Protein AF-X1JMK0-F1 (afdb_monomer)

Sequence (102 aa):
GTAKTLVYMLVKKTAHGKDIERATDLRQPEVSVGTSELRRLEILSKQDVPRKGKGRPTHLYTLNKSVSEIKDLLCNKMQEKIEKTEKDLESLKTLIDERENK

Nearest PDB structures (foldseek):
  6xjf-assembly4_D  TM=7.332E-01  e=9.077E-04  Pyrococcus furiosus DSM 3638
  6xjf-assembly3_C  TM=6.967E-01  e=1.761E-03  Pyrococcus furiosus DSM 3638
  5f7q-assembly1_C  TM=8.484E-01  e=1.374E-02  Listeria monocytogenes EGD-e
  5f7q-assembly1_J  TM=7.509E-01  e=3.901E-03  Listeria monocytogenes EGD-e
  6kf9-assembly1_G  TM=6.697E-01  e=2.335E-02  Thermococcus kodakarensis KOD1

Solvent-accessible surface area (backbone atoms only — not comparable to full-atom values): 5734 Å² total; per-residue (Å²): 83,41,69,57,51,47,58,52,39,73,73,58,39,55,46,38,63,69,55,50,25,74,73,54,83,37,54,69,70,38,45,51,51,17,53,50,55,36,36,75,68,56,41,32,48,81,44,80,40,79,54,98,64,94,72,78,62,44,52,37,35,36,56,69,57,55,73,65,60,49,50,52,53,53,51,52,56,50,49,56,50,50,57,50,51,52,53,54,50,52,54,51,50,53,59,48,54,64,59,74,77,107

Foldseek 3Di:
DQVLLVVVCLVVQKDWLVVSCVRRVDDSVVSCVNLVVCVVLVQKDWDFADDPDDDGTIIMIGGPDHPVVVVVSVVVVVVVVVVVVVVVVVVVVVVVVVVVVD

pLDDT: mean 92.54, std 7.82, range [55.28, 98.19]

Structure (mmCIF, N/CA/C/O backbone):
data_AF-X1JMK0-F1
#
_entry.id   AF-X1JMK0-F1
#
loop_
_atom_site.group_PDB
_atom_site.id
_atom_site.type_symbol
_atom_site.label_atom_id
_atom_site.label_alt_id
_atom_site.label_comp_id
_atom_site.label_asym_id
_atom_site.label_entity_id
_atom_site.label_seq_id
_atom_site.pdbx_PDB_ins_code
_atom_site.Cartn_x
_atom_site.Cartn_y
_atom_site.Cartn_z
_atom_site.occupancy
_atom_site.B_iso_or_equiv
_atom_site.auth_seq_id
_atom_site.auth_comp_id
_atom_site.auth_asym_id
_atom_site.auth_atom_id
_atom_site.pdbx_PDB_model_num
ATOM 1 N N . GLY A 1 1 ? -3.301 9.379 -6.407 1.00 85.25 1 GLY A N 1
ATOM 2 C CA . GLY A 1 1 ? -1.976 8.936 -6.888 1.00 85.25 1 GLY A CA 1
ATOM 3 C C . GLY A 1 1 ? -1.786 7.431 -6.789 1.00 85.25 1 GLY A C 1
ATOM 4 O O . GLY A 1 1 ? -1.774 6.752 -7.808 1.00 85.25 1 GLY A O 1
ATOM 5 N N . THR A 1 2 ? -1.695 6.897 -5.571 1.00 93.06 2 THR A N 1
ATOM 6 C CA . THR A 1 2 ? -1.234 5.529 -5.260 1.00 93.06 2 THR A CA 1
ATOM 7 C C . THR A 1 2 ? -1.940 4.408 -6.020 1.00 93.06 2 THR A C 1
ATOM 9 O O . THR A 1 2 ? -1.265 3.578 -6.622 1.00 93.06 2 THR A O 1
ATOM 12 N N . ALA A 1 3 ? -3.276 4.404 -6.073 1.00 94.06 3 ALA A N 1
ATOM 13 C CA . ALA A 1 3 ? -4.030 3.370 -6.788 1.00 94.06 3 ALA A CA 1
ATOM 14 C C . ALA A 1 3 ? -3.722 3.347 -8.297 1.00 94.06 3 ALA A C 1
ATOM 16 O O . ALA A 1 3 ? -3.423 2.291 -8.849 1.00 94.06 3 ALA A O 1
ATOM 17 N N . LYS A 1 4 ? -3.712 4.517 -8.956 1.00 95.19 4 LYS A N 1
ATOM 18 C CA . LYS A 1 4 ? -3.372 4.626 -10.386 1.00 95.19 4 LYS A CA 1
ATOM 19 C C . LYS A 1 4 ? -1.931 4.176 -10.654 1.00 95.19 4 LYS A C 1
ATOM 21 O O . LYS A 1 4 ? -1.684 3.442 -11.607 1.00 95.19 4 LYS A O 1
ATOM 26 N N . THR A 1 5 ? -0.990 4.567 -9.790 1.00 95.88 5 THR A N 1
ATOM 27 C CA . THR A 1 5 ? 0.407 4.113 -9.860 1.00 95.88 5 THR A CA 1
ATOM 28 C C . THR A 1 5 ? 0.514 2.596 -9.720 1.00 95.88 5 THR A C 1
ATOM 30 O O . THR A 1 5 ? 1.214 1.968 -10.510 1.00 95.88 5 THR A O 1
ATOM 33 N N . LEU A 1 6 ? -0.194 1.998 -8.758 1.00 96.44 6 LEU A N 1
ATOM 34 C CA . LEU A 1 6 ? -0.191 0.553 -8.553 1.00 96.44 6 LEU A CA 1
ATOM 35 C C . LEU A 1 6 ? -0.718 -0.177 -9.789 1.00 96.44 6 LEU A C 1
ATOM 37 O O . LEU A 1 6 ? -0.014 -1.029 -10.316 1.00 96.44 6 LEU A O 1
ATOM 41 N N . VAL A 1 7 ? -1.899 0.195 -10.294 1.00 96.25 7 VAL A N 1
ATOM 42 C CA . VAL A 1 7 ? -2.507 -0.428 -11.485 1.00 96.25 7 VAL A CA 1
ATOM 43 C C . VAL A 1 7 ? -1.553 -0.390 -12.678 1.00 96.25 7 VAL A C 1
ATOM 45 O O . VAL A 1 7 ? -1.339 -1.409 -13.333 1.00 96.25 7 VAL A O 1
ATOM 48 N N . TYR A 1 8 ? -0.916 0.756 -12.921 1.00 96.25 8 TYR A N 1
ATOM 49 C CA . TYR A 1 8 ? 0.071 0.877 -13.989 1.00 96.25 8 TYR A CA 1
ATOM 50 C C . TYR A 1 8 ? 1.268 -0.070 -13.790 1.00 96.25 8 TYR A C 1
ATOM 52 O O . TYR A 1 8 ? 1.670 -0.777 -14.719 1.00 96.25 8 TYR A O 1
ATOM 60 N N . MET A 1 9 ? 1.805 -0.144 -12.569 1.00 96.69 9 MET A N 1
ATOM 61 C CA . MET A 1 9 ? 2.929 -1.025 -12.233 1.00 96.69 9 MET A CA 1
ATOM 62 C C . MET A 1 9 ? 2.565 -2.513 -12.278 1.00 96.69 9 MET A C 1
ATOM 64 O O . MET A 1 9 ? 3.412 -3.328 -12.642 1.00 96.69 9 MET A O 1
ATOM 68 N N . LEU A 1 10 ? 1.316 -2.889 -11.985 1.00 96.25 10 LEU A N 1
ATOM 69 C CA . LEU A 1 10 ? 0.854 -4.275 -12.111 1.00 96.25 10 LEU A CA 1
ATOM 70 C C . LEU A 1 10 ? 0.938 -4.777 -13.557 1.00 96.25 10 LEU A C 1
ATOM 72 O O . LEU A 1 10 ? 1.241 -5.954 -13.763 1.00 96.25 10 LEU A O 1
ATOM 76 N N . VAL A 1 11 ? 0.725 -3.891 -14.535 1.00 94.88 11 VAL A N 1
ATOM 77 C CA . VAL A 1 11 ? 0.841 -4.204 -15.967 1.00 94.88 11 VAL A CA 1
ATOM 78 C C . VAL A 1 11 ? 2.292 -4.122 -16.432 1.00 94.88 11 VAL A C 1
ATOM 80 O O . VAL A 1 11 ? 2.795 -5.058 -17.047 1.00 94.88 11 VAL A O 1
ATOM 83 N N . LYS A 1 12 ? 2.982 -3.010 -16.148 1.00 95.94 12 LYS A N 1
ATOM 84 C CA . LYS A 1 12 ? 4.320 -2.750 -16.703 1.00 95.94 12 LYS A CA 1
ATOM 85 C C . LYS A 1 12 ? 5.451 -3.486 -16.003 1.00 95.94 12 LYS A C 1
ATOM 87 O O . LYS A 1 12 ? 6.486 -3.688 -16.629 1.00 95.94 12 LYS A O 1
ATOM 92 N N . LYS A 1 13 ? 5.264 -3.883 -14.741 1.00 96.00 13 LYS A N 1
ATOM 93 C CA . LYS A 1 13 ? 6.262 -4.486 -13.834 1.00 96.00 13 LYS A CA 1
ATOM 94 C C . LYS A 1 13 ? 7.443 -3.575 -13.491 1.00 96.00 13 LYS A C 1
ATOM 96 O O . LYS A 1 13 ? 7.821 -3.510 -12.328 1.00 96.00 13 LYS A O 1
ATOM 101 N N . THR A 1 14 ? 7.958 -2.814 -14.450 1.00 96.00 14 THR A N 1
ATOM 102 C CA . THR A 1 14 ? 9.060 -1.870 -14.277 1.00 96.00 14 THR A CA 1
ATOM 103 C C . THR A 1 14 ? 8.788 -0.593 -15.074 1.00 96.00 14 THR A C 1
ATOM 105 O O . THR A 1 14 ? 8.350 -0.663 -16.221 1.00 96.00 14 THR A O 1
ATOM 108 N N . ALA A 1 15 ? 9.031 0.577 -14.478 1.00 95.25 15 ALA A N 1
ATOM 109 C CA . ALA A 1 15 ? 8.828 1.868 -15.142 1.00 95.25 15 ALA A CA 1
ATOM 110 C C . ALA A 1 15 ? 9.628 3.005 -14.491 1.00 95.25 15 ALA A C 1
ATOM 112 O O . ALA A 1 15 ? 9.888 2.985 -13.284 1.00 95.25 15 ALA A O 1
ATOM 113 N N . HIS A 1 16 ? 9.973 4.042 -15.261 1.00 93.81 16 HIS A N 1
ATOM 114 C CA . HIS A 1 16 ? 10.487 5.281 -14.681 1.00 93.81 16 HIS A CA 1
ATOM 115 C C . HIS A 1 16 ? 9.356 6.162 -14.150 1.00 93.81 16 HIS A C 1
ATOM 117 O O . HIS A 1 16 ? 8.229 6.134 -14.640 1.00 93.81 16 HIS A O 1
ATOM 123 N N . GLY A 1 17 ? 9.676 7.045 -13.199 1.00 90.31 17 GLY A N 1
ATOM 124 C CA . GLY A 1 17 ? 8.701 8.008 -12.666 1.00 90.31 17 GLY A CA 1
ATOM 125 C C . GLY A 1 17 ? 8.016 8.867 -13.740 1.00 90.31 17 GLY A C 1
ATOM 126 O O . GLY A 1 17 ? 6.839 9.186 -13.605 1.00 90.31 17 GLY A O 1
ATOM 127 N N . LYS A 1 18 ? 8.719 9.195 -14.834 1.00 89.75 18 LYS A N 1
ATOM 128 C CA . LYS A 1 18 ? 8.144 9.935 -15.972 1.00 89.75 18 LYS A CA 1
ATOM 129 C C . LYS A 1 18 ? 7.158 9.110 -16.797 1.00 89.75 18 LYS A C 1
ATOM 131 O O . LYS A 1 18 ? 6.223 9.676 -17.352 1.00 89.75 18 LYS A O 1
ATOM 136 N N . ASP A 1 19 ? 7.366 7.800 -16.889 1.00 93.06 19 ASP A N 1
ATOM 137 C CA . ASP A 1 19 ? 6.462 6.911 -17.623 1.00 93.06 19 ASP A CA 1
ATOM 138 C C . ASP A 1 19 ? 5.148 6.760 -16.856 1.00 93.06 19 ASP A C 1
ATOM 140 O O . ASP A 1 19 ? 4.074 6.830 -17.448 1.00 93.06 19 ASP A O 1
ATOM 144 N N . ILE A 1 20 ? 5.240 6.660 -15.524 1.00 93.88 2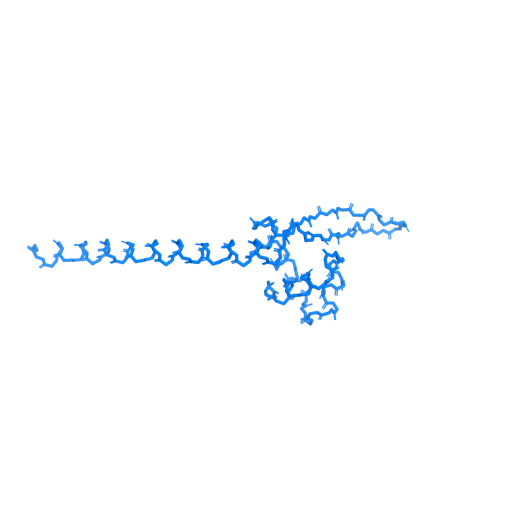0 ILE A N 1
ATOM 145 C CA . ILE A 1 20 ? 4.082 6.648 -14.625 1.00 93.88 20 ILE A CA 1
ATOM 146 C C . ILE A 1 20 ? 3.296 7.956 -14.765 1.00 93.88 20 ILE A C 1
ATOM 148 O O . ILE A 1 20 ? 2.089 7.910 -14.973 1.00 93.88 20 ILE A O 1
ATOM 152 N N . GLU A 1 21 ? 3.964 9.112 -14.693 1.00 94.19 21 GLU A N 1
ATOM 153 C CA . GLU A 1 21 ? 3.336 10.437 -14.842 1.00 94.19 21 GLU A CA 1
ATOM 154 C C . GLU A 1 21 ? 2.523 10.530 -16.141 1.00 94.19 21 GLU A C 1
ATOM 156 O O . GLU A 1 21 ? 1.321 10.788 -16.118 1.00 94.19 21 GLU A O 1
ATOM 161 N N . ARG A 1 22 ? 3.164 10.203 -17.271 1.00 92.62 22 ARG A N 1
ATOM 162 C CA . ARG A 1 22 ? 2.549 10.251 -18.605 1.00 92.62 22 ARG A CA 1
ATOM 163 C C . ARG A 1 22 ? 1.385 9.281 -18.771 1.00 92.62 22 ARG A C 1
ATOM 165 O O . ARG A 1 22 ? 0.464 9.576 -19.520 1.00 92.62 22 ARG A O 1
ATOM 172 N N . ALA A 1 23 ? 1.441 8.123 -18.118 1.00 92.81 23 ALA A N 1
ATOM 173 C CA . ALA A 1 23 ? 0.432 7.081 -18.271 1.00 92.81 23 ALA A CA 1
ATOM 174 C C . ALA A 1 23 ? -0.741 7.186 -17.285 1.00 92.81 23 ALA A C 1
ATOM 176 O O . ALA A 1 23 ? -1.766 6.548 -17.508 1.00 92.81 23 ALA A O 1
ATOM 177 N N . THR A 1 24 ? -0.596 7.927 -16.181 1.00 89.44 24 THR A N 1
ATOM 178 C CA . THR A 1 24 ? -1.590 7.942 -15.089 1.00 89.44 24 THR A CA 1
ATOM 179 C C . THR A 1 24 ? -2.327 9.271 -14.921 1.00 89.44 24 THR A C 1
ATOM 181 O O . THR A 1 24 ? -3.188 9.370 -14.041 1.00 89.44 24 THR A O 1
ATOM 184 N N . ASP A 1 25 ? -2.027 10.265 -15.766 1.00 91.62 25 ASP A N 1
ATOM 185 C CA . ASP A 1 25 ? -2.532 11.645 -15.650 1.00 91.62 25 ASP A CA 1
ATOM 186 C C . ASP A 1 25 ? -2.289 12.235 -14.245 1.00 91.62 25 ASP A C 1
ATOM 188 O O . ASP A 1 25 ? -3.063 13.021 -13.709 1.00 91.62 25 ASP A O 1
ATOM 192 N N . LEU A 1 26 ? -1.222 11.765 -13.594 1.00 92.38 26 LEU A N 1
ATOM 193 C CA . LEU A 1 26 ? -0.762 12.249 -12.300 1.00 92.38 26 LEU A CA 1
ATOM 194 C C . LEU A 1 26 ? 0.383 13.216 -12.533 1.00 92.38 26 LEU A C 1
ATOM 196 O O . LEU A 1 26 ? 1.227 12.961 -13.386 1.00 92.38 26 LEU A O 1
ATOM 200 N N . ARG A 1 27 ? 0.489 14.267 -11.721 1.00 92.12 27 ARG A N 1
ATOM 201 C CA . ARG A 1 27 ? 1.674 15.140 -11.725 1.00 92.12 27 ARG A CA 1
ATOM 202 C C . ARG A 1 27 ? 2.793 14.540 -10.870 1.00 92.12 27 ARG A C 1
ATOM 204 O O . ARG A 1 27 ? 2.543 13.741 -9.966 1.00 92.12 27 ARG A O 1
ATOM 211 N N . GLN A 1 28 ? 4.039 14.976 -11.093 1.00 87.00 28 GLN A N 1
ATOM 212 C CA . GLN A 1 28 ? 5.212 14.517 -10.323 1.00 87.00 28 GLN A CA 1
ATOM 213 C C . GLN A 1 28 ? 5.019 14.448 -8.791 1.00 87.00 28 GLN A C 1
ATOM 215 O O . GLN A 1 28 ? 5.436 13.444 -8.209 1.00 87.00 28 GLN A O 1
ATOM 220 N N . PRO A 1 29 ? 4.378 15.425 -8.109 1.00 92.56 29 PRO A N 1
ATOM 221 C CA . PRO A 1 29 ? 4.119 15.313 -6.672 1.00 92.56 29 PRO A CA 1
ATOM 222 C C . PRO A 1 29 ? 3.273 14.085 -6.312 1.00 92.56 29 PRO A C 1
ATOM 224 O O . PRO A 1 29 ? 3.602 13.349 -5.385 1.00 92.56 29 PRO A O 1
ATOM 227 N N . GLU A 1 30 ? 2.230 13.804 -7.089 1.00 93.75 30 GLU A N 1
ATOM 228 C CA . GLU A 1 30 ? 1.315 12.687 -6.847 1.00 93.75 30 GLU A CA 1
ATOM 229 C C . GLU A 1 30 ? 1.956 11.336 -7.173 1.00 93.75 30 GLU A C 1
ATOM 231 O O . GLU A 1 30 ? 1.722 10.353 -6.465 1.00 93.75 30 GLU A O 1
ATOM 236 N N . VAL A 1 31 ? 2.792 11.286 -8.216 1.00 93.38 31 VAL A N 1
ATOM 237 C CA . VAL A 1 31 ? 3.606 10.107 -8.547 1.00 93.38 31 VAL A CA 1
ATOM 238 C C . VAL A 1 31 ? 4.612 9.827 -7.431 1.00 93.38 31 VAL A C 1
ATOM 240 O O . VAL A 1 31 ? 4.805 8.675 -7.038 1.00 93.38 31 VAL A O 1
ATOM 243 N N . SER A 1 32 ? 5.242 10.868 -6.881 1.00 93.06 32 SER A N 1
ATOM 244 C CA . SER A 1 32 ? 6.183 10.730 -5.768 1.00 93.06 32 SER A CA 1
ATOM 245 C C . SER A 1 32 ? 5.499 10.179 -4.516 1.00 93.06 32 SER A C 1
ATOM 247 O O . SER A 1 32 ? 6.012 9.236 -3.912 1.00 93.06 32 SER A O 1
ATOM 249 N N . VAL A 1 33 ? 4.312 10.689 -4.170 1.00 95.31 33 VAL A N 1
ATOM 250 C CA . VAL A 1 33 ? 3.509 10.164 -3.053 1.00 95.31 33 VAL A CA 1
ATOM 251 C C . VAL A 1 33 ? 3.128 8.706 -3.307 1.00 95.31 33 VAL A C 1
ATOM 253 O O . VAL A 1 33 ? 3.439 7.845 -2.486 1.00 95.31 33 VAL A O 1
ATOM 256 N N . GLY A 1 34 ? 2.559 8.402 -4.478 1.00 95.69 34 GLY A N 1
ATOM 257 C CA . GLY A 1 34 ? 2.114 7.047 -4.808 1.00 95.69 34 GLY A CA 1
ATOM 258 C C . GLY A 1 34 ? 3.248 6.024 -4.792 1.00 95.69 34 GLY A C 1
ATOM 259 O O . GLY A 1 34 ? 3.136 4.970 -4.171 1.00 95.69 34 GLY A O 1
ATOM 260 N N . THR A 1 35 ? 4.383 6.345 -5.413 1.00 95.00 35 THR A N 1
ATOM 261 C CA . THR A 1 35 ? 5.556 5.460 -5.387 1.00 95.00 35 THR A CA 1
ATOM 262 C C . THR A 1 35 ? 6.158 5.342 -3.989 1.00 95.00 35 THR A C 1
ATOM 264 O O . THR A 1 35 ? 6.613 4.263 -3.627 1.00 95.00 35 THR A O 1
ATOM 267 N N . SER A 1 36 ? 6.154 6.402 -3.178 1.00 96.12 36 SER A N 1
ATOM 268 C CA . SER A 1 36 ? 6.687 6.351 -1.810 1.00 96.12 36 SER A CA 1
ATOM 269 C C . SER A 1 36 ? 5.838 5.484 -0.883 1.00 96.12 36 SER A C 1
ATOM 271 O O . SER A 1 36 ? 6.395 4.682 -0.135 1.00 96.12 36 SER A O 1
ATOM 273 N N . GLU A 1 37 ? 4.511 5.575 -0.973 1.00 96.00 37 GLU A N 1
ATOM 274 C CA . GLU A 1 37 ? 3.602 4.696 -0.230 1.00 96.00 37 GLU A CA 1
ATOM 275 C C . GLU A 1 37 ? 3.784 3.229 -0.625 1.00 96.00 37 GLU A C 1
ATOM 277 O O . GLU A 1 37 ? 3.944 2.372 0.242 1.00 96.00 37 GLU A O 1
ATOM 282 N N . LEU A 1 38 ? 3.843 2.937 -1.927 1.00 96.50 38 LEU A N 1
ATOM 283 C CA . LEU A 1 38 ? 4.044 1.570 -2.412 1.00 96.50 38 LEU A CA 1
ATOM 284 C C . LEU A 1 38 ? 5.422 1.006 -2.035 1.00 96.50 38 LEU A C 1
ATOM 286 O O . LEU A 1 38 ? 5.529 -0.187 -1.760 1.00 96.50 38 LEU A O 1
ATOM 290 N N . ARG A 1 39 ? 6.467 1.841 -1.959 1.00 96.38 39 ARG A N 1
ATOM 291 C CA . ARG A 1 39 ? 7.780 1.431 -1.426 1.00 96.38 39 ARG A CA 1
ATOM 292 C C . ARG A 1 39 ? 7.733 1.132 0.068 1.00 96.38 39 ARG A C 1
ATOM 294 O O . ARG A 1 39 ? 8.348 0.169 0.501 1.00 96.38 39 ARG A O 1
ATOM 301 N N . ARG A 1 40 ? 6.989 1.917 0.855 1.00 95.75 40 ARG A N 1
ATOM 302 C CA . ARG A 1 40 ? 6.804 1.661 2.296 1.00 95.75 40 ARG A CA 1
ATOM 303 C C . ARG A 1 40 ? 6.080 0.335 2.563 1.00 95.75 40 ARG A C 1
ATOM 305 O O . ARG A 1 40 ? 6.260 -0.250 3.621 1.00 95.75 40 ARG A O 1
ATOM 312 N N . LEU A 1 41 ? 5.258 -0.118 1.618 1.00 94.81 41 LEU A N 1
ATOM 313 C CA . LEU A 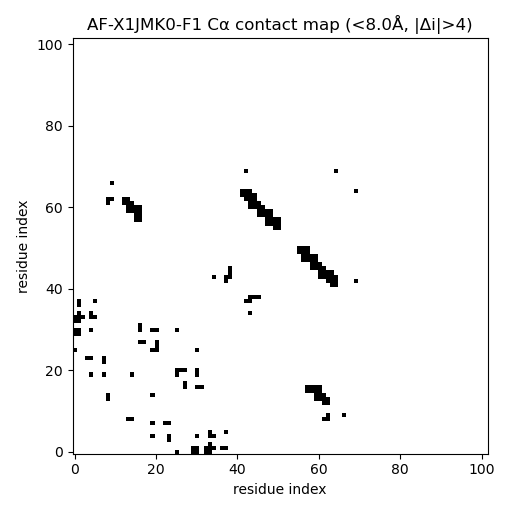1 41 ? 4.613 -1.436 1.635 1.00 94.81 41 LEU A CA 1
ATOM 314 C C . LE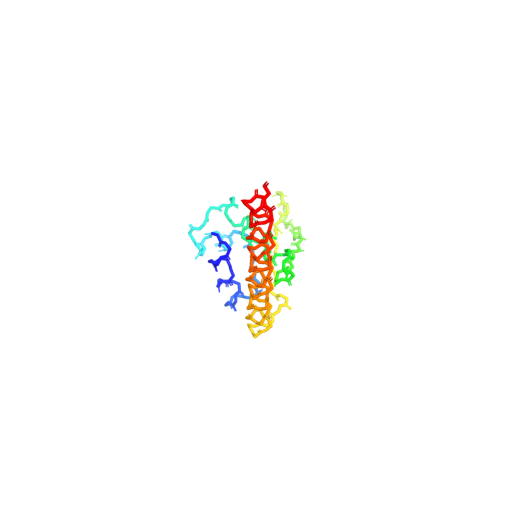U A 1 41 ? 5.478 -2.542 1.006 1.00 94.81 41 LEU A C 1
ATOM 316 O O . LEU A 1 41 ? 4.996 -3.657 0.826 1.00 94.81 41 LEU A O 1
ATOM 320 N N . GLU A 1 42 ? 6.710 -2.224 0.599 1.00 96.00 42 GLU A N 1
ATOM 321 C CA . GLU A 1 42 ? 7.626 -3.120 -0.121 1.00 96.00 42 GLU A CA 1
ATOM 322 C C . GLU A 1 42 ? 7.069 -3.671 -1.445 1.00 96.00 42 GLU A C 1
ATOM 324 O O . GLU A 1 42 ? 7.597 -4.631 -2.005 1.00 96.00 42 GLU A O 1
ATOM 329 N N . ILE A 1 43 ? 6.008 -3.060 -1.979 1.00 97.25 43 ILE A N 1
ATOM 330 C CA . ILE A 1 43 ? 5.404 -3.438 -3.262 1.00 97.25 43 ILE A CA 1
ATOM 331 C C . ILE A 1 43 ? 6.317 -3.010 -4.415 1.00 97.25 43 ILE A C 1
ATOM 333 O O . ILE A 1 43 ? 6.432 -3.723 -5.412 1.00 97.25 43 ILE A O 1
ATOM 337 N N . LEU A 1 44 ? 6.979 -1.857 -4.272 1.00 97.31 44 LEU A N 1
ATOM 338 C CA . LEU A 1 44 ? 7.941 -1.338 -5.239 1.00 97.31 44 LEU A CA 1
ATOM 339 C C . LEU A 1 44 ? 9.347 -1.249 -4.641 1.00 97.31 44 LEU A C 1
ATOM 341 O O . LEU A 1 44 ? 9.513 -0.865 -3.485 1.00 97.31 44 LEU A O 1
ATOM 345 N N . SER A 1 45 ? 10.362 -1.501 -5.461 1.00 96.38 45 SER A N 1
ATOM 346 C CA .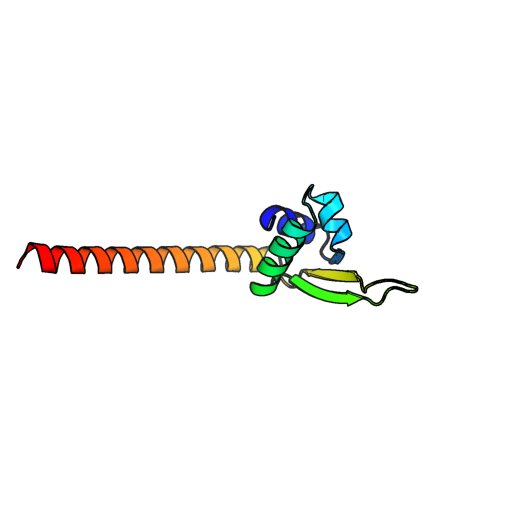 SER A 1 45 ? 11.748 -1.086 -5.224 1.00 96.38 45 SER A CA 1
ATOM 347 C C . SER A 1 45 ? 12.079 0.154 -6.053 1.00 96.38 45 SER A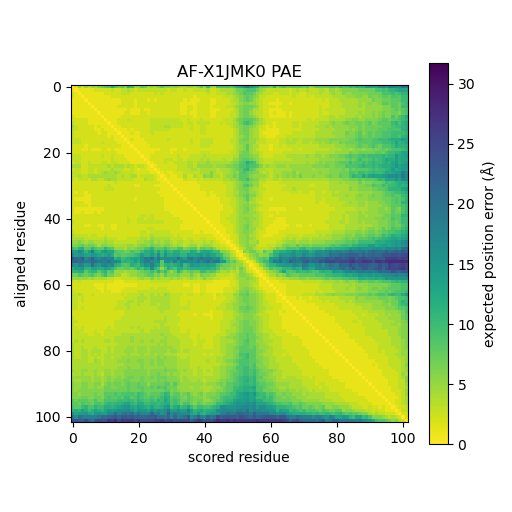 C 1
ATOM 349 O O . SER A 1 45 ? 11.409 0.459 -7.042 1.00 96.38 45 SER A O 1
ATOM 351 N N . LYS A 1 46 ? 13.097 0.905 -5.624 1.00 94.81 46 LYS A N 1
ATOM 352 C CA . LYS A 1 46 ? 13.634 2.065 -6.343 1.00 94.81 46 LYS A CA 1
ATOM 353 C C . LYS A 1 46 ? 15.110 1.834 -6.613 1.00 94.81 46 LYS A C 1
ATOM 355 O O . LYS A 1 46 ? 15.861 1.580 -5.678 1.00 94.81 46 LYS A O 1
ATOM 360 N N . GLN A 1 47 ? 15.512 2.026 -7.859 1.00 93.75 47 GLN A N 1
ATOM 361 C CA . GLN A 1 47 ? 16.909 2.081 -8.254 1.00 93.75 47 GLN A CA 1
ATOM 362 C C . GLN A 1 47 ? 17.202 3.423 -8.919 1.00 93.75 47 GLN A C 1
ATOM 364 O O . GLN A 1 47 ? 16.463 3.876 -9.799 1.00 93.75 47 GLN A O 1
ATOM 369 N N . ASP A 1 48 ? 18.293 4.060 -8.503 1.00 89.31 48 ASP A N 1
ATOM 370 C CA . ASP A 1 48 ? 18.805 5.238 -9.187 1.00 89.31 48 ASP A CA 1
ATOM 371 C C . ASP A 1 48 ? 19.590 4.790 -10.416 1.00 89.31 48 ASP A C 1
ATOM 373 O O . ASP A 1 48 ? 20.587 4.075 -10.324 1.00 89.31 48 ASP A O 1
ATOM 377 N N . VAL A 1 49 ? 19.107 5.191 -11.588 1.00 86.69 49 VAL A N 1
ATOM 378 C CA . VAL A 1 49 ? 19.752 4.896 -12.863 1.00 86.69 49 VAL A CA 1
ATOM 379 C C . VAL A 1 49 ? 20.537 6.137 -13.285 1.00 86.69 49 VAL A C 1
ATOM 381 O O . VAL A 1 49 ? 19.927 7.192 -13.525 1.00 86.69 49 VAL A O 1
ATOM 384 N N . PRO A 1 50 ? 21.879 6.052 -13.367 1.00 80.50 50 PRO A N 1
ATOM 385 C CA . PRO A 1 50 ? 22.684 7.149 -13.871 1.00 80.50 50 PRO A CA 1
ATOM 386 C C . PRO A 1 50 ? 22.318 7.386 -15.331 1.00 80.50 50 PRO A C 1
ATOM 388 O O . PRO A 1 50 ? 22.238 6.466 -16.148 1.00 80.50 50 PRO A O 1
ATOM 391 N N . ARG A 1 51 ? 22.072 8.645 -15.675 1.00 76.38 51 ARG A N 1
ATOM 392 C CA . ARG A 1 51 ? 21.764 9.005 -17.052 1.00 76.38 51 ARG A CA 1
ATOM 393 C C . ARG A 1 51 ? 23.068 8.988 -17.853 1.00 76.38 51 ARG A C 1
ATOM 395 O O . ARG A 1 51 ? 24.060 9.557 -17.408 1.00 76.38 51 ARG A O 1
ATOM 402 N N . LYS A 1 52 ? 23.073 8.381 -19.046 1.00 68.88 52 LYS A N 1
ATOM 403 C CA . LYS A 1 52 ? 24.178 8.520 -20.015 1.00 68.88 52 LYS A CA 1
ATOM 404 C C . LYS A 1 52 ? 24.198 9.970 -20.545 1.00 68.88 52 LYS A C 1
ATOM 406 O O . LYS A 1 52 ? 23.632 10.241 -21.597 1.00 68.88 52 LYS A O 1
ATOM 411 N N . GLY A 1 53 ? 24.733 10.925 -19.775 1.00 74.94 53 GLY A N 1
ATOM 412 C CA . GLY A 1 53 ? 24.837 12.349 -20.142 1.00 74.94 53 GLY A CA 1
ATOM 413 C C . GLY A 1 53 ? 24.636 13.331 -18.974 1.00 74.94 53 GLY A C 1
ATOM 414 O O . GLY A 1 53 ? 24.612 12.934 -17.813 1.00 74.94 53 GLY A O 1
ATOM 415 N N . LYS A 1 54 ? 24.467 14.632 -19.272 1.00 65.75 54 LYS A N 1
ATOM 416 C CA . LYS A 1 54 ? 24.188 15.678 -18.262 1.00 65.75 54 LYS A CA 1
ATOM 417 C C . LYS A 1 54 ? 22.751 15.573 -17.728 1.00 65.75 54 LYS A C 1
ATOM 419 O O . LYS A 1 54 ? 21.792 15.527 -18.500 1.00 65.75 54 LYS A O 1
ATOM 424 N N . GLY A 1 55 ? 22.590 15.599 -16.405 1.00 69.44 55 GLY A N 1
ATOM 425 C CA . GLY A 1 55 ? 21.289 15.694 -15.737 1.00 69.44 55 GLY A CA 1
ATOM 426 C C . GLY A 1 55 ? 21.223 14.923 -14.420 1.00 69.44 55 GLY A C 1
ATOM 427 O O . GLY A 1 55 ? 22.137 14.181 -14.076 1.00 69.44 55 GLY A O 1
ATOM 428 N N . ARG A 1 56 ? 20.122 15.098 -13.682 1.00 68.56 56 ARG A N 1
ATOM 429 C CA . ARG A 1 56 ? 19.862 14.334 -12.453 1.00 68.56 56 ARG A CA 1
ATOM 430 C C . ARG A 1 56 ? 19.573 12.859 -12.792 1.00 68.56 56 ARG A C 1
ATOM 432 O O . ARG A 1 56 ? 18.956 12.611 -13.836 1.00 68.56 56 ARG A O 1
ATOM 439 N N . PRO A 1 57 ? 19.991 11.903 -11.941 1.00 75.50 57 PRO A N 1
ATOM 440 C CA . PRO A 1 57 ? 19.650 10.490 -12.089 1.00 75.50 57 PRO A CA 1
ATOM 441 C C . PRO A 1 57 ? 18.143 10.285 -12.242 1.00 75.50 57 PRO A C 1
ATOM 443 O O . PRO A 1 57 ? 17.339 11.035 -11.682 1.00 75.50 57 PRO A O 1
ATOM 446 N N . THR A 1 58 ? 17.754 9.265 -13.002 1.00 83.56 58 THR A N 1
ATOM 447 C CA . THR A 1 58 ? 16.346 8.884 -13.149 1.00 83.56 58 THR A CA 1
ATOM 448 C C . THR A 1 58 ? 16.028 7.716 -12.239 1.00 83.56 58 THR A C 1
ATOM 450 O O . THR A 1 58 ? 16.783 6.751 -12.180 1.00 83.56 58 THR A O 1
ATOM 453 N N . HIS A 1 59 ? 14.883 7.775 -11.570 1.00 89.62 59 HIS A N 1
ATOM 454 C CA . HIS A 1 59 ? 14.423 6.687 -10.717 1.00 89.62 59 HIS A CA 1
ATOM 455 C C . HIS A 1 59 ? 13.715 5.632 -11.563 1.00 89.62 59 HIS A C 1
ATOM 457 O O . HIS A 1 59 ? 12.799 5.964 -12.324 1.00 89.62 59 HIS A O 1
ATOM 463 N N . LEU A 1 60 ? 14.163 4.387 -11.443 1.00 94.12 60 LEU A N 1
ATOM 464 C CA . LEU A 1 60 ? 13.500 3.203 -11.971 1.00 94.12 60 LEU A CA 1
ATOM 465 C C . LEU A 1 60 ? 12.766 2.516 -10.822 1.00 94.12 60 LEU A C 1
ATOM 467 O O . LEU A 1 60 ? 13.354 2.291 -9.762 1.00 94.12 60 LEU A O 1
ATOM 471 N N . TYR A 1 61 ? 11.491 2.213 -11.028 1.00 96.00 61 TYR A N 1
ATOM 472 C CA . TYR A 1 61 ? 10.679 1.472 -10.075 1.00 96.00 61 TYR A CA 1
ATOM 473 C C . TYR A 1 61 ? 10.397 0.076 -10.608 1.00 96.00 61 TYR A C 1
ATOM 475 O O . TYR A 1 61 ? 10.060 -0.060 -11.783 1.00 96.00 61 TYR A O 1
ATOM 483 N N . THR A 1 62 ? 10.480 -0.929 -9.740 1.00 97.44 62 THR A N 1
ATOM 484 C CA . THR A 1 62 ? 10.211 -2.334 -10.079 1.00 97.44 62 THR A CA 1
ATOM 485 C C . THR A 1 62 ? 9.229 -2.932 -9.082 1.00 97.44 62 THR A C 1
ATOM 487 O O . THR A 1 62 ? 9.325 -2.673 -7.884 1.00 97.44 62 THR A O 1
ATOM 490 N N . LEU A 1 63 ? 8.266 -3.702 -9.584 1.00 97.25 63 LEU A N 1
ATOM 491 C CA . LEU A 1 63 ? 7.293 -4.445 -8.796 1.00 97.25 63 LEU A CA 1
ATOM 492 C C . LEU A 1 63 ? 7.971 -5.663 -8.160 1.00 97.25 63 LEU A C 1
ATOM 494 O O . LEU A 1 63 ? 8.454 -6.540 -8.870 1.00 97.25 63 LEU A O 1
ATOM 498 N N . ASN A 1 64 ? 7.991 -5.715 -6.830 1.00 96.06 64 ASN A N 1
ATOM 499 C CA . ASN A 1 64 ? 8.682 -6.769 -6.080 1.00 96.06 64 ASN A CA 1
ATOM 500 C C . ASN A 1 64 ? 7.776 -7.951 -5.710 1.00 96.06 64 ASN A C 1
ATOM 502 O O . ASN A 1 64 ? 8.277 -8.989 -5.298 1.00 96.06 64 ASN A O 1
ATOM 506 N N . LYS A 1 65 ? 6.454 -7.773 -5.788 1.00 95.94 65 LYS A N 1
ATOM 507 C CA . LYS A 1 65 ? 5.453 -8.740 -5.321 1.00 95.94 65 LYS A CA 1
ATOM 508 C C . LYS A 1 65 ? 4.503 -9.117 -6.456 1.00 95.94 65 LYS A C 1
ATOM 510 O O . LYS A 1 65 ? 4.217 -8.305 -7.342 1.00 95.94 65 LYS A O 1
ATOM 515 N N . SER A 1 66 ? 3.996 -10.342 -6.432 1.00 95.75 66 SER A N 1
ATOM 516 C CA . SER A 1 66 ? 2.937 -10.792 -7.334 1.00 95.75 66 SER A CA 1
ATOM 517 C C . SER A 1 66 ? 1.602 -10.108 -7.019 1.00 95.75 66 SER A C 1
ATOM 519 O O . SER A 1 66 ? 1.402 -9.524 -5.955 1.00 95.75 66 SER A O 1
ATOM 521 N N . VAL A 1 67 ? 0.650 -10.194 -7.953 1.00 94.88 67 VAL A N 1
ATOM 522 C CA . VAL A 1 67 ? -0.698 -9.629 -7.762 1.00 94.88 67 VAL A CA 1
ATOM 523 C C . VAL A 1 67 ? -1.391 -10.252 -6.544 1.00 94.88 67 VAL A C 1
ATOM 525 O O . VAL A 1 67 ? -2.046 -9.530 -5.797 1.00 94.88 67 VAL A O 1
ATOM 528 N N . SER A 1 68 ? -1.224 -11.565 -6.329 1.00 95.94 68 SER A N 1
ATOM 529 C CA . SER A 1 68 ? -1.826 -12.265 -5.187 1.00 95.94 68 SER A CA 1
ATOM 530 C C . SER A 1 68 ? -1.259 -11.754 -3.870 1.00 95.94 68 SER A C 1
ATOM 532 O O . SER A 1 68 ? -2.015 -11.322 -3.011 1.00 95.94 68 SER A O 1
ATOM 534 N N . GLU A 1 69 ? 0.069 -11.684 -3.752 1.00 96.69 69 GLU A N 1
ATOM 535 C CA . GLU A 1 69 ? 0.723 -11.182 -2.538 1.00 96.69 69 GLU A CA 1
ATOM 536 C C . GLU A 1 69 ? 0.327 -9.736 -2.224 1.00 96.69 69 GLU A C 1
ATOM 538 O O . GLU A 1 69 ? 0.142 -9.376 -1.066 1.00 96.69 69 GLU A O 1
ATOM 543 N N . ILE A 1 70 ? 0.182 -8.894 -3.253 1.00 96.44 70 ILE A N 1
ATOM 544 C CA . ILE A 1 70 ? -0.257 -7.505 -3.077 1.00 96.44 70 ILE A CA 1
ATOM 545 C C . ILE A 1 70 ? -1.697 -7.456 -2.571 1.00 96.44 70 ILE A C 1
ATOM 547 O O . ILE A 1 70 ? -1.991 -6.672 -1.669 1.00 96.44 70 ILE A O 1
ATOM 551 N N . LYS A 1 71 ? -2.591 -8.273 -3.139 1.00 95.75 71 LYS A N 1
ATOM 552 C CA . LYS A 1 71 ? -3.982 -8.367 -2.688 1.00 95.75 71 LYS A CA 1
ATOM 553 C C . LYS A 1 71 ? -4.029 -8.767 -1.215 1.00 95.75 71 LYS A C 1
ATOM 555 O O . LYS A 1 71 ? -4.625 -8.040 -0.425 1.00 95.75 71 LYS A O 1
ATOM 560 N N . ASP A 1 72 ? -3.370 -9.863 -0.857 1.00 97.19 72 ASP A N 1
ATOM 561 C CA . ASP A 1 72 ? -3.401 -10.405 0.503 1.00 97.19 72 ASP A CA 1
ATOM 562 C C . ASP A 1 72 ? -2.810 -9.402 1.504 1.00 97.19 72 ASP A C 1
ATOM 564 O O . ASP A 1 72 ? -3.422 -9.109 2.529 1.00 97.19 72 ASP A O 1
ATOM 568 N N . LEU A 1 73 ? -1.685 -8.765 1.159 1.00 96.12 73 LEU A N 1
ATOM 569 C CA . LEU A 1 73 ? -1.065 -7.720 1.976 1.00 96.12 73 LEU A CA 1
ATOM 570 C C . LEU A 1 73 ? -1.999 -6.527 2.221 1.00 96.12 73 LEU A C 1
ATOM 572 O O . LEU A 1 73 ? -2.071 -6.018 3.341 1.00 96.12 73 LEU A O 1
ATOM 576 N N . LEU A 1 74 ? -2.701 -6.050 1.189 1.00 94.75 74 LEU A N 1
ATOM 577 C CA . LEU A 1 74 ? -3.610 -4.910 1.323 1.00 94.75 74 LEU A CA 1
ATOM 578 C C . LEU A 1 74 ? -4.872 -5.273 2.112 1.00 94.75 74 LEU A C 1
ATOM 580 O O . LEU A 1 74 ? -5.308 -4.469 2.938 1.00 94.75 74 LEU A O 1
ATOM 584 N N . CYS A 1 75 ? -5.431 -6.464 1.884 1.00 95.88 75 CYS A N 1
ATOM 585 C CA . CYS A 1 75 ? -6.587 -6.970 2.621 1.00 95.88 75 CYS A CA 1
ATOM 586 C C . CYS A 1 75 ? -6.265 -7.129 4.110 1.00 95.88 75 CYS A C 1
ATOM 588 O O . CYS A 1 75 ? -6.946 -6.519 4.934 1.00 95.88 75 CYS A O 1
ATOM 590 N N . ASN A 1 76 ? -5.183 -7.837 4.446 1.00 96.81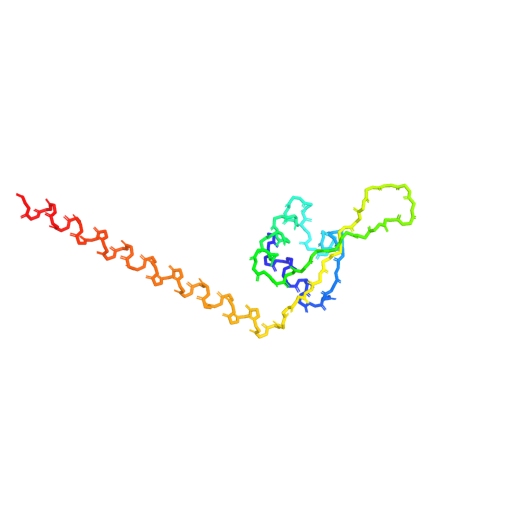 76 ASN A N 1
ATOM 591 C CA . ASN A 1 76 ? -4.770 -8.062 5.834 1.00 96.81 76 ASN A CA 1
ATOM 592 C C . ASN A 1 76 ? -4.518 -6.737 6.557 1.00 96.81 76 ASN A C 1
ATOM 594 O O . ASN A 1 76 ? -5.043 -6.500 7.639 1.00 96.81 76 ASN A O 1
ATOM 598 N N . LYS A 1 77 ? -3.807 -5.805 5.912 1.00 94.88 77 LYS A N 1
ATOM 599 C CA . LYS A 1 77 ? -3.531 -4.487 6.496 1.00 94.88 77 LYS A CA 1
ATOM 600 C C . LYS A 1 77 ? -4.792 -3.662 6.757 1.00 94.88 77 LYS A C 1
ATOM 602 O O . LYS A 1 77 ? -4.808 -2.837 7.671 1.00 94.88 77 LYS A O 1
ATOM 607 N N . MET A 1 78 ? -5.818 -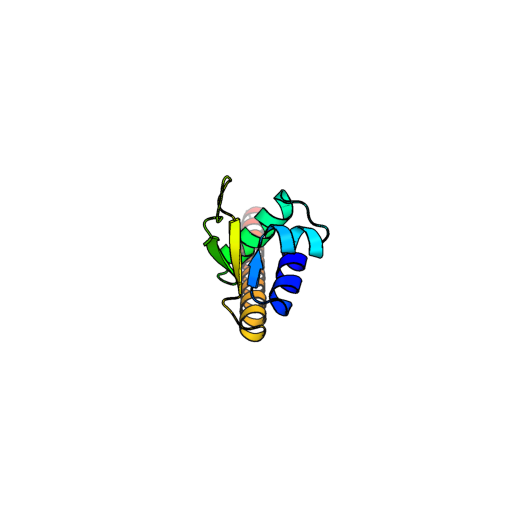3.795 5.916 1.00 94.62 78 MET A N 1
ATOM 608 C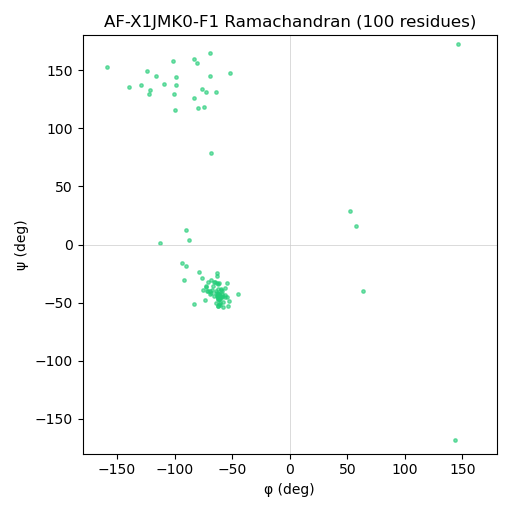 CA . MET A 1 78 ? -7.081 -3.098 6.146 1.00 94.62 78 MET A CA 1
ATOM 609 C C . MET A 1 78 ? -7.874 -3.760 7.270 1.00 94.62 78 MET A C 1
ATOM 611 O O . MET A 1 78 ? -8.430 -3.053 8.104 1.00 94.62 78 MET A O 1
ATOM 615 N N . GLN A 1 79 ? -7.866 -5.089 7.330 1.00 97.69 79 GLN A N 1
ATOM 616 C CA . GLN A 1 79 ? -8.506 -5.839 8.400 1.00 97.69 79 GLN A CA 1
ATOM 617 C C . GLN A 1 79 ? -7.893 -5.508 9.770 1.00 97.69 79 GLN A C 1
ATOM 619 O O . GLN A 1 79 ? -8.624 -5.122 10.674 1.00 97.69 79 GLN A O 1
ATOM 624 N N . GLU A 1 80 ? -6.562 -5.481 9.887 1.00 97.25 80 GLU A N 1
ATOM 625 C CA . GLU A 1 80 ? -5.862 -5.048 11.111 1.00 97.25 80 GLU A CA 1
ATOM 626 C C . GLU A 1 80 ? -6.264 -3.629 11.552 1.00 97.25 80 GLU A C 1
ATOM 628 O O . GLU A 1 80 ? -6.370 -3.328 12.742 1.00 97.25 80 GLU A O 1
ATOM 633 N N . LYS A 1 81 ? -6.487 -2.719 10.594 1.00 96.75 81 LYS A N 1
ATOM 634 C CA . LYS A 1 81 ? -6.952 -1.359 10.900 1.00 96.75 81 LYS A CA 1
ATOM 635 C C . LYS A 1 81 ? -8.386 -1.342 11.410 1.00 96.75 81 LYS A C 1
ATOM 637 O O . LYS A 1 81 ? -8.673 -0.541 12.298 1.00 96.75 81 LYS A O 1
ATOM 642 N N . ILE A 1 82 ? -9.261 -2.163 10.833 1.00 98.19 82 ILE A N 1
ATOM 643 C CA . ILE A 1 82 ? -10.654 -2.287 11.269 1.00 98.19 82 ILE A CA 1
ATOM 644 C C . ILE A 1 82 ? -10.674 -2.810 12.703 1.00 98.19 82 ILE A C 1
ATOM 646 O O . ILE A 1 82 ? -11.182 -2.112 13.573 1.00 98.19 82 ILE A O 1
ATOM 650 N N . GLU A 1 83 ? -9.997 -3.928 12.967 1.00 98.06 83 GLU A N 1
ATOM 651 C CA . GLU A 1 83 ? -9.912 -4.544 14.299 1.00 98.06 83 GLU A CA 1
ATOM 652 C C . GLU A 1 83 ? -9.366 -3.565 15.347 1.00 98.06 83 GLU A C 1
ATOM 654 O O . GLU A 1 83 ? -9.908 -3.427 16.445 1.00 98.06 83 GLU A O 1
ATOM 659 N N . LYS A 1 84 ? -8.313 -2.812 15.000 1.00 98.12 84 LYS A N 1
ATOM 660 C CA . LYS A 1 84 ? -7.785 -1.769 15.885 1.00 98.12 84 LYS A CA 1
ATOM 661 C C . LYS A 1 84 ? -8.812 -0.665 16.151 1.00 98.12 84 LYS A C 1
ATOM 663 O O . LYS A 1 84 ? -8.963 -0.241 17.290 1.00 98.12 84 LYS A O 1
ATOM 668 N N . THR A 1 85 ? -9.496 -0.196 15.110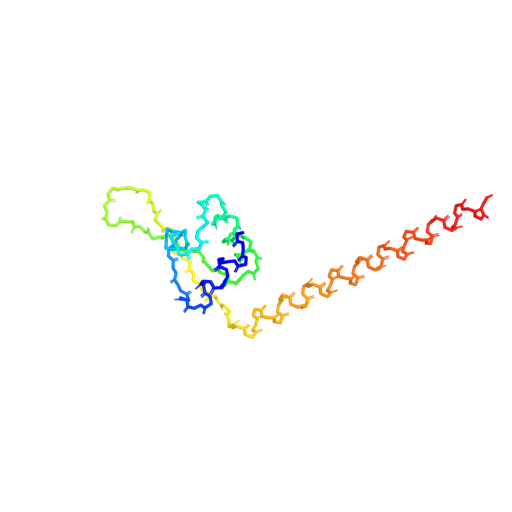 1.00 97.94 85 THR A N 1
ATOM 669 C CA . THR A 1 85 ? -10.496 0.876 15.233 1.00 97.94 85 THR A CA 1
ATOM 670 C C . THR A 1 85 ? -11.681 0.434 16.090 1.00 97.94 85 THR A C 1
ATOM 672 O O . THR A 1 85 ? -12.157 1.208 16.915 1.00 97.94 85 THR A O 1
ATOM 675 N N . GLU A 1 86 ? -12.132 -0.811 15.933 1.00 98.12 86 GLU A N 1
ATOM 676 C CA . GLU A 1 86 ? -13.193 -1.406 16.749 1.00 98.12 86 GLU A CA 1
ATOM 677 C C . GLU A 1 86 ? -12.781 -1.480 18.221 1.00 98.12 86 GLU A C 1
ATOM 679 O O . GLU A 1 86 ? -13.516 -1.005 19.086 1.00 98.12 86 GLU A O 1
ATOM 684 N N . LYS A 1 87 ? -11.564 -1.955 18.505 1.00 98.00 87 LYS A N 1
ATOM 685 C CA . LYS A 1 87 ? -11.022 -1.995 19.869 1.00 98.00 87 LYS A CA 1
ATOM 686 C C . LYS A 1 87 ? -10.889 -0.605 20.500 1.00 98.00 87 LYS A C 1
ATOM 688 O O . LYS A 1 87 ? -11.203 -0.425 21.680 1.00 98.00 87 LYS A O 1
ATOM 693 N N . ASP A 1 88 ? -10.416 0.375 19.733 1.00 97.94 88 ASP A N 1
ATOM 694 C CA . ASP A 1 88 ? -10.304 1.765 20.188 1.00 97.94 88 ASP A CA 1
ATOM 695 C C . ASP A 1 88 ? -11.701 2.337 20.515 1.00 97.94 88 ASP A C 1
ATOM 697 O O . ASP A 1 88 ? -11.874 3.031 21.519 1.00 97.94 88 ASP A O 1
ATOM 701 N N . LEU A 1 89 ? -12.721 1.991 19.720 1.00 98.06 89 LEU A N 1
ATOM 702 C CA . LEU A 1 89 ? -14.114 2.396 19.925 1.00 98.06 89 LEU A CA 1
ATOM 703 C C . LEU A 1 89 ? -14.752 1.731 21.156 1.00 98.06 89 LEU A C 1
ATOM 705 O O . LEU A 1 89 ? -15.440 2.409 21.918 1.00 98.06 89 LEU A O 1
ATOM 709 N N . GLU A 1 90 ? -14.519 0.438 21.385 1.00 97.38 90 GLU A N 1
ATOM 710 C CA . GLU A 1 90 ? -14.957 -0.261 22.605 1.00 97.38 90 GLU A CA 1
ATOM 711 C C . GLU A 1 90 ? -14.312 0.326 23.864 1.00 97.38 90 GLU A C 1
ATOM 713 O O . GLU A 1 90 ? -14.989 0.565 24.870 1.00 97.38 90 GLU A O 1
ATOM 718 N N . SER A 1 91 ? -13.012 0.619 23.790 1.00 97.25 91 SER A N 1
ATOM 719 C CA . SER A 1 91 ? -12.274 1.252 24.886 1.00 97.25 91 SER A CA 1
ATOM 720 C C . SER A 1 91 ? -12.847 2.636 25.200 1.00 97.25 91 SER A C 1
ATOM 722 O O . SER A 1 91 ? -13.051 2.975 26.364 1.00 97.25 91 SER A O 1
ATOM 724 N N . LEU A 1 92 ? -13.165 3.424 24.167 1.00 97.56 92 LEU A N 1
ATOM 725 C CA . LEU A 1 92 ? -13.783 4.738 24.327 1.00 97.56 92 LEU A CA 1
ATOM 726 C C . LEU A 1 92 ? -15.168 4.653 24.984 1.00 97.56 92 LEU A C 1
ATOM 728 O O . LEU A 1 92 ? -15.437 5.430 25.896 1.00 97.56 92 LEU A O 1
ATOM 732 N N . LYS A 1 93 ? -16.023 3.715 24.554 1.00 96.50 93 LYS A N 1
ATOM 733 C CA . LYS A 1 93 ? -17.349 3.494 25.162 1.00 96.50 93 LYS A CA 1
ATOM 734 C C . LYS A 1 93 ? -17.234 3.166 26.647 1.00 96.50 93 LYS A C 1
ATOM 736 O O . LYS A 1 93 ? -17.841 3.846 27.462 1.00 96.50 93 LYS A O 1
ATOM 741 N N . THR A 1 94 ? -16.368 2.212 26.990 1.00 96.50 94 THR A N 1
ATOM 742 C CA . THR A 1 94 ? -16.131 1.803 28.383 1.00 96.50 94 THR A CA 1
ATOM 743 C C . THR A 1 94 ? -15.704 2.992 29.250 1.00 96.50 94 THR A C 1
ATOM 745 O O . THR A 1 94 ? -16.247 3.206 30.330 1.00 96.50 94 THR A O 1
ATOM 748 N N . LEU A 1 95 ? -14.773 3.816 28.756 1.00 96.69 95 LEU A N 1
ATOM 749 C CA . LEU A 1 95 ? -14.303 5.003 29.477 1.00 96.69 95 LEU A CA 1
ATOM 750 C C . LEU A 1 95 ? -15.389 6.069 29.669 1.00 96.69 95 LEU A C 1
ATOM 752 O O . LEU A 1 95 ? -15.333 6.804 30.652 1.00 96.69 95 LEU A O 1
ATOM 756 N N . ILE A 1 96 ? -16.333 6.198 28.735 1.00 96.81 96 ILE A N 1
ATOM 757 C CA . ILE A 1 96 ? -17.466 7.124 28.862 1.00 96.81 96 ILE A CA 1
ATOM 758 C C . ILE A 1 96 ? -18.468 6.579 29.884 1.00 96.81 96 ILE A C 1
ATOM 760 O O . ILE A 1 96 ? -18.827 7.304 30.811 1.00 96.81 96 ILE A O 1
ATOM 764 N N . ASP A 1 97 ? -18.830 5.299 29.792 1.00 95.44 97 ASP A N 1
ATOM 765 C CA . ASP A 1 97 ? -19.776 4.652 30.709 1.00 95.44 97 ASP A CA 1
ATOM 766 C C . ASP A 1 97 ? -19.284 4.721 32.169 1.00 95.44 97 ASP A C 1
ATOM 768 O O . ASP A 1 97 ? -20.052 5.007 33.089 1.00 95.44 97 ASP A O 1
ATOM 772 N N . GLU A 1 98 ? -17.982 4.535 32.411 1.00 94.62 98 GLU A N 1
ATOM 773 C CA . GLU A 1 98 ? -17.367 4.690 33.741 1.00 94.62 98 GLU A CA 1
ATOM 774 C C . GLU A 1 98 ? -17.463 6.116 34.310 1.00 94.62 98 GLU A C 1
ATOM 776 O O . GLU A 1 98 ? -17.354 6.312 35.526 1.00 94.62 98 GLU A O 1
ATOM 781 N N . ARG A 1 99 ? -17.600 7.127 33.445 1.00 92.19 99 ARG A N 1
ATOM 782 C CA . ARG A 1 99 ? -17.701 8.542 33.830 1.00 92.19 99 ARG A CA 1
ATOM 783 C C . ARG A 1 99 ? -19.142 8.994 34.016 1.00 92.19 99 ARG A C 1
ATOM 785 O O . ARG A 1 99 ? -19.354 9.875 34.838 1.00 92.19 99 ARG A O 1
ATOM 792 N N . GLU A 1 100 ? -20.093 8.413 33.291 1.00 90.06 100 GLU A N 1
ATOM 793 C CA . GLU A 1 100 ? -21.527 8.694 33.457 1.00 90.06 100 GLU A CA 1
ATOM 794 C C . GLU A 1 100 ? -22.122 8.011 34.697 1.00 90.06 100 GLU A C 1
ATOM 796 O O . GLU A 1 100 ? -23.060 8.531 35.295 1.00 90.06 100 GLU A O 1
ATOM 801 N N . ASN A 1 101 ? -21.560 6.872 35.117 1.00 78.75 101 ASN A N 1
ATOM 802 C CA . ASN A 1 101 ? -22.015 6.115 36.291 1.00 78.75 101 ASN A CA 1
ATOM 803 C C . ASN A 1 101 ? -21.321 6.518 37.616 1.00 78.75 101 ASN A C 1
ATOM 805 O O . ASN A 1 101 ? -21.427 5.792 38.608 1.00 78.75 101 ASN A O 1
ATOM 809 N N . LYS A 1 102 ? -20.594 7.643 37.640 1.00 55.28 102 LYS A N 1
ATOM 810 C CA . LYS A 1 102 ? -19.971 8.250 38.832 1.00 55.28 102 LYS A CA 1
ATOM 811 C C . LYS A 1 102 ? -20.656 9.555 39.200 1.00 55.28 102 LYS A C 1
ATOM 813 O O . LYS A 1 102 ? -20.779 9.799 40.420 1.00 55.28 102 LYS A O 1
#

Mean predicted aligned error: 5.21 Å

Radius of gyration: 20.05 Å; Cα contacts (8 Å, |Δi|>4): 102; chains: 1; bounding box: 47×28×59 Å

Organism: NCBI:txid412755

Secondary structure (DSSP, 8-state):
-HHHHHHHHHHHSEEEHHHHHHHHT--HHHHHHHHHHHHHTTSEEEEEE--SSSSPPEEEEEE-S-HHHHHHHHHHHHHHHHHHHHHHHHHHHHHHHHHHT-